Protein AF-A0A2D8MLE5-F1 (afdb_monomer_lite)

pLDDT: mean 84.77, std 13.74, range [52.28, 98.31]

Secondary structure (DSSP, 8-state):
-PPPTTHHHHHHHHHHHHHHHHHT-THHHHHHHHHTT-HHHHHHHHHHHHH--HHHHHHHHHHHHHHHHHHHHHHHSTTTGGGHHHHHHHHHHHHTHHHHHHHHT-

Sequence (106 aa):
MQIPDGLIFGFVDNFILLIGAYTGINIEYRLHKFSNQSKSFRNFQSFLKRRSKGTFGGLIGAGISHAFSNGLGAFLDPSMTHMVFGIVIGTLIPILFIPLVEIIKK

Foldseek 3Di:
DDQQAQQQVLQVVLLVVVCCLVVPDCVVVVCVVVLVVDPVSVVVVVVVVVVDPDSLVVSLVVLQVVLVVQLVVLCPDPVRNSRSVSNSNNSVVSNVCSVVVVVVVD

Structure (mmCIF, N/CA/C/O backbone):
data_AF-A0A2D8MLE5-F1
#
_entry.id   AF-A0A2D8MLE5-F1
#
loop_
_atom_site.group_PDB
_atom_site.id
_atom_site.type_symbol
_atom_site.label_atom_id
_atom_site.label_alt_id
_atom_site.label_comp_id
_atom_site.label_asym_id
_atom_site.label_entity_id
_atom_site.label_seq_id
_atom_site.pdbx_PDB_ins_code
_atom_site.Cartn_x
_atom_site.Cartn_y
_atom_site.Cartn_z
_atom_site.occupancy
_atom_site.B_iso_or_equiv
_atom_site.auth_seq_id
_atom_site.auth_co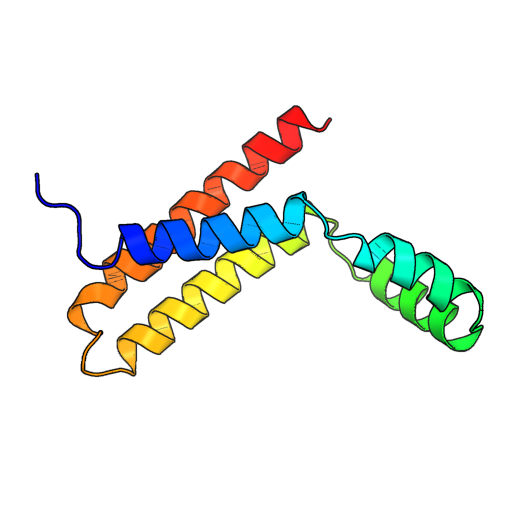mp_id
_atom_site.auth_asym_id
_atom_site.auth_atom_id
_atom_site.pdbx_PDB_model_num
ATOM 1 N N . MET A 1 1 ? -1.973 -2.093 -27.203 1.00 57.25 1 MET A N 1
ATOM 2 C CA . MET A 1 1 ? -1.374 -1.250 -26.148 1.00 57.25 1 MET A CA 1
ATOM 3 C C . MET A 1 1 ? -0.737 -2.202 -25.147 1.00 57.25 1 MET A C 1
ATOM 5 O O . MET A 1 1 ? -1.458 -3.038 -24.619 1.00 57.25 1 MET A O 1
ATOM 9 N N . GLN A 1 2 ? 0.590 -2.201 -25.004 1.00 82.19 2 GLN A N 1
ATOM 10 C CA . GLN A 1 2 ? 1.272 -3.052 -24.019 1.00 82.19 2 GLN A CA 1
ATOM 11 C C . GLN A 1 2 ? 1.073 -2.463 -22.619 1.00 82.19 2 GLN A C 1
ATOM 13 O O . GLN A 1 2 ? 1.128 -1.247 -22.444 1.00 82.19 2 GLN A O 1
ATOM 18 N N . ILE A 1 3 ? 0.787 -3.325 -21.646 1.00 88.31 3 ILE A N 1
ATOM 19 C CA . ILE A 1 3 ? 0.677 -2.952 -20.234 1.00 88.31 3 ILE A CA 1
ATOM 20 C C . ILE A 1 3 ? 2.108 -2.801 -19.688 1.00 88.31 3 ILE A C 1
ATOM 22 O O . ILE A 1 3 ? 2.921 -3.673 -19.987 1.00 88.31 3 ILE A O 1
ATOM 26 N N . PRO A 1 4 ? 2.437 -1.746 -18.916 1.00 93.19 4 PRO A N 1
ATOM 27 C CA . PRO A 1 4 ? 3.763 -1.597 -18.318 1.00 93.19 4 PRO A CA 1
ATOM 28 C C . PRO A 1 4 ? 4.154 -2.800 -17.452 1.00 93.19 4 PRO A C 1
ATOM 30 O O . PRO A 1 4 ? 3.342 -3.284 -16.653 1.00 93.19 4 PRO A O 1
ATOM 33 N N . ASP A 1 5 ? 5.405 -3.240 -17.565 1.00 95.69 5 ASP A N 1
ATOM 34 C CA . ASP A 1 5 ? 5.924 -4.357 -16.777 1.00 95.69 5 ASP A CA 1
ATOM 35 C C . ASP A 1 5 ? 5.838 -4.053 -15.278 1.00 95.69 5 ASP A C 1
ATOM 37 O O . ASP A 1 5 ? 6.141 -2.951 -14.824 1.00 95.69 5 ASP A O 1
ATOM 41 N N . GLY A 1 6 ? 5.374 -5.031 -14.499 1.00 96.00 6 GLY A N 1
ATOM 42 C CA . GLY A 1 6 ? 5.155 -4.876 -13.061 1.00 96.00 6 GLY A CA 1
ATOM 43 C C . GLY A 1 6 ? 3.836 -4.207 -12.659 1.00 96.00 6 GLY A C 1
ATOM 44 O O . GLY A 1 6 ? 3.507 -4.230 -11.473 1.00 96.00 6 GLY A O 1
ATOM 45 N N . LEU A 1 7 ? 3.033 -3.680 -13.598 1.00 97.69 7 LEU A N 1
ATOM 46 C CA . LEU A 1 7 ? 1.737 -3.060 -13.272 1.00 97.69 7 LEU A CA 1
ATOM 47 C C . LEU A 1 7 ? 0.775 -4.042 -12.600 1.00 97.69 7 LEU A C 1
ATOM 49 O O . LEU A 1 7 ? 0.209 -3.743 -11.550 1.00 97.69 7 LEU A O 1
ATOM 53 N N . ILE A 1 8 ? 0.603 -5.222 -13.199 1.00 97.31 8 ILE A N 1
ATOM 54 C CA . ILE A 1 8 ? -0.298 -6.257 -12.675 1.00 97.31 8 ILE A CA 1
ATOM 55 C C . ILE A 1 8 ? 0.196 -6.742 -11.311 1.00 97.31 8 ILE A C 1
ATOM 57 O O . ILE A 1 8 ? -0.607 -6.895 -10.397 1.00 97.31 8 ILE A O 1
ATOM 61 N N . PHE A 1 9 ? 1.511 -6.922 -11.159 1.00 96.69 9 PHE A N 1
ATOM 62 C CA . PHE A 1 9 ? 2.118 -7.300 -9.886 1.00 96.69 9 PHE A CA 1
ATOM 63 C C . PHE A 1 9 ? 1.796 -6.271 -8.798 1.00 96.69 9 PHE A C 1
ATOM 65 O O . PHE A 1 9 ? 1.206 -6.626 -7.782 1.00 96.69 9 PHE A O 1
ATOM 72 N N . GLY A 1 10 ? 2.102 -4.991 -9.040 1.00 97.25 10 GLY A N 1
ATOM 73 C CA . GLY A 1 10 ? 1.844 -3.932 -8.068 1.00 97.25 10 GLY A CA 1
ATOM 74 C C . GLY A 1 10 ? 0.360 -3.790 -7.724 1.00 97.25 10 GLY A C 1
ATOM 75 O O . GLY A 1 10 ? 0.012 -3.614 -6.557 1.00 97.25 10 GLY A O 1
ATOM 76 N N . PHE A 1 11 ? -0.518 -3.911 -8.726 1.00 97.81 11 PHE A N 1
ATOM 77 C CA . PHE A 1 11 ? -1.965 -3.881 -8.518 1.00 97.81 11 PHE A CA 1
ATOM 78 C C . PHE A 1 11 ? -2.423 -5.022 -7.615 1.00 97.81 11 PHE A C 1
ATOM 80 O O . PHE A 1 11 ? -3.063 -4.770 -6.599 1.00 97.81 11 PHE A O 1
ATOM 87 N N . VAL A 1 12 ? -2.089 -6.267 -7.961 1.00 97.44 12 VAL A N 1
ATOM 88 C CA . VAL A 1 12 ? -2.528 -7.444 -7.201 1.00 97.44 12 VAL A CA 1
ATOM 89 C C . VAL A 1 12 ? -1.987 -7.402 -5.776 1.00 97.44 12 VAL A C 1
ATOM 91 O O . VAL A 1 12 ? -2.735 -7.671 -4.839 1.00 97.44 12 VAL A O 1
ATOM 94 N N . ASP A 1 13 ? -0.729 -7.006 -5.603 1.00 95.56 13 ASP A N 1
ATOM 95 C CA . ASP A 1 13 ? -0.072 -6.966 -4.301 1.00 95.56 13 ASP A CA 1
ATOM 96 C C . ASP A 1 13 ? -0.773 -6.002 -3.324 1.00 95.56 13 ASP A C 1
ATOM 98 O O . ASP A 1 13 ? -1.235 -6.411 -2.253 1.00 95.56 13 ASP A O 1
ATOM 102 N N . ASN A 1 14 ? -0.994 -4.743 -3.728 1.00 95.38 14 ASN A N 1
ATOM 103 C CA . ASN A 1 14 ? -1.697 -3.785 -2.867 1.00 95.38 14 ASN A CA 1
ATOM 104 C C . ASN A 1 14 ? -3.212 -4.064 -2.789 1.00 95.38 14 ASN A C 1
ATOM 106 O O . ASN A 1 14 ? -3.859 -3.712 -1.803 1.00 95.38 14 ASN A O 1
ATOM 110 N N . PHE A 1 15 ? -3.802 -4.726 -3.788 1.00 95.25 15 PHE A N 1
ATOM 111 C CA . PHE A 1 15 ? -5.206 -5.139 -3.745 1.00 95.25 15 PHE A CA 1
ATOM 112 C C . PHE A 1 15 ? -5.447 -6.246 -2.712 1.00 95.25 15 PHE A C 1
ATOM 114 O O . PHE A 1 15 ? -6.394 -6.153 -1.929 1.00 95.25 15 PHE A O 1
ATOM 121 N N . ILE A 1 16 ? -4.567 -7.251 -2.642 1.00 94.25 16 ILE A N 1
ATOM 122 C CA . ILE A 1 16 ? -4.612 -8.293 -1.604 1.00 94.25 16 ILE A CA 1
ATOM 123 C C . ILE A 1 16 ? -4.427 -7.672 -0.218 1.00 94.25 16 ILE A C 1
ATOM 125 O O . ILE A 1 16 ? -5.159 -8.033 0.706 1.00 94.25 16 ILE A O 1
ATOM 129 N N . LEU A 1 17 ? -3.514 -6.704 -0.075 1.00 92.50 17 LEU A N 1
ATOM 130 C CA . LEU A 1 17 ? -3.338 -5.953 1.170 1.00 92.50 17 LEU A CA 1
ATOM 131 C C . LEU A 1 17 ? -4.649 -5.292 1.617 1.00 92.50 17 LEU A C 1
ATOM 133 O O . LEU A 1 17 ? -5.048 -5.438 2.774 1.00 92.50 17 LEU A O 1
ATOM 137 N N . LEU A 1 18 ? -5.355 -4.612 0.708 1.00 91.44 18 LEU A N 1
ATOM 138 C CA . LEU A 1 18 ? -6.637 -3.982 1.032 1.00 91.44 18 LEU A CA 1
ATOM 139 C C . LEU A 1 18 ? -7.730 -5.001 1.341 1.00 91.44 18 LEU A C 1
ATOM 141 O O . LEU A 1 18 ? -8.478 -4.793 2.295 1.00 91.44 18 LEU A O 1
ATOM 145 N N . ILE A 1 19 ? -7.809 -6.113 0.605 1.00 90.56 19 ILE A N 1
ATOM 146 C CA . ILE A 1 19 ? -8.730 -7.208 0.940 1.00 90.56 19 ILE A CA 1
ATOM 147 C C . ILE A 1 19 ? -8.438 -7.712 2.351 1.00 90.56 19 ILE A C 1
ATOM 149 O O . ILE A 1 19 ? -9.361 -7.810 3.152 1.00 90.56 19 ILE A O 1
ATOM 153 N N . GLY A 1 20 ? -7.182 -7.991 2.698 1.00 88.50 20 GLY A N 1
ATOM 154 C CA . GLY A 1 20 ? -6.805 -8.435 4.041 1.00 88.50 20 GLY A CA 1
ATOM 155 C C . GLY A 1 20 ? -7.200 -7.425 5.120 1.00 88.50 20 GLY A C 1
ATOM 156 O O . GLY A 1 20 ? -7.771 -7.793 6.149 1.00 88.50 20 GLY A O 1
ATOM 157 N N . ALA A 1 21 ? -6.972 -6.139 4.856 1.00 86.88 21 ALA A N 1
ATOM 158 C CA . ALA A 1 21 ? -7.302 -5.073 5.788 1.00 86.88 21 ALA A CA 1
ATOM 159 C C . ALA A 1 21 ? -8.821 -4.874 5.966 1.00 86.88 21 ALA A C 1
ATOM 161 O O . ALA A 1 21 ? -9.278 -4.631 7.081 1.00 86.88 21 ALA A O 1
ATOM 162 N N . TYR A 1 22 ? -9.616 -5.019 4.900 1.00 84.75 22 TYR A N 1
ATOM 163 C CA . TYR A 1 22 ? -11.076 -4.873 4.957 1.00 84.75 22 TYR A CA 1
ATOM 164 C C . TYR A 1 22 ? -11.813 -6.128 5.410 1.00 84.75 22 TYR A C 1
ATOM 166 O O . TYR A 1 22 ? -12.844 -6.017 6.074 1.00 84.75 22 TYR A O 1
ATOM 174 N N . THR A 1 23 ? -11.313 -7.309 5.051 1.00 83.06 23 THR A N 1
ATOM 175 C CA . THR A 1 23 ? -11.867 -8.584 5.524 1.00 83.06 23 THR A CA 1
ATOM 176 C C . THR A 1 23 ? -11.618 -8.768 7.007 1.00 83.06 23 THR A C 1
ATOM 178 O O . THR A 1 23 ? -12.399 -9.471 7.643 1.00 83.06 23 THR A O 1
ATOM 181 N N . GLY A 1 24 ? -10.579 -8.118 7.553 1.00 67.56 24 GLY A N 1
ATOM 182 C CA . GLY A 1 24 ? -10.327 -8.065 8.983 1.00 67.56 24 GLY A CA 1
ATOM 183 C C . GLY A 1 24 ? -10.368 -9.467 9.565 1.00 67.56 24 GLY A C 1
ATOM 184 O O . GLY A 1 24 ? -11.275 -9.786 10.336 1.00 67.56 24 GLY A O 1
ATOM 185 N N . ILE A 1 25 ? -9.422 -10.328 9.156 1.00 57.16 25 ILE A N 1
ATOM 186 C CA . ILE A 1 25 ? -9.263 -11.660 9.757 1.00 57.16 25 ILE A CA 1
ATOM 187 C C . ILE A 1 25 ? -9.384 -11.463 11.272 1.00 57.16 25 ILE A C 1
ATOM 189 O O . ILE A 1 25 ? -8.696 -10.597 11.805 1.00 57.16 25 ILE A O 1
ATOM 193 N N . ASN A 1 26 ? -10.282 -12.224 11.916 1.00 52.28 26 ASN A N 1
ATOM 194 C CA . ASN A 1 26 ? -10.784 -12.186 13.310 1.00 52.28 26 ASN A CA 1
ATOM 195 C C . ASN A 1 26 ? -9.794 -11.851 14.459 1.00 52.28 26 ASN A C 1
ATOM 197 O O . ASN A 1 26 ? -10.176 -11.847 15.632 1.00 52.28 26 ASN A O 1
ATOM 201 N N . ILE A 1 27 ? -8.524 -11.600 14.160 1.00 60.31 27 ILE A N 1
ATOM 202 C CA . ILE A 1 27 ? -7.474 -11.083 15.022 1.00 60.31 27 ILE A CA 1
ATOM 203 C C . ILE A 1 27 ? -7.934 -9.876 15.822 1.00 60.31 27 ILE A C 1
ATOM 205 O O . ILE A 1 27 ? -7.708 -9.875 17.019 1.00 60.31 27 ILE A O 1
ATOM 209 N N . GLU A 1 28 ? -8.621 -8.897 15.233 1.00 62.75 28 GLU A N 1
ATOM 210 C CA . GLU A 1 28 ? -8.984 -7.677 15.959 1.00 62.75 28 GLU A CA 1
ATOM 211 C C . GLU A 1 28 ? -10.014 -7.983 17.054 1.00 62.75 28 GLU A C 1
ATOM 213 O O . GLU A 1 28 ? -9.857 -7.565 18.200 1.00 62.75 28 GLU A O 1
ATOM 218 N N . TYR A 1 29 ? -10.985 -8.853 16.754 1.00 63.00 29 TYR A N 1
ATOM 219 C CA . TYR A 1 29 ? -11.922 -9.403 17.734 1.00 63.00 29 TYR A CA 1
ATOM 220 C C . TYR A 1 29 ? -11.214 -10.237 18.820 1.00 63.00 29 TYR A C 1
ATOM 222 O O . TYR A 1 29 ? -11.488 -10.080 20.015 1.00 63.00 29 TYR A O 1
ATOM 230 N N . ARG A 1 30 ? -10.261 -11.102 18.442 1.00 64.12 30 ARG A N 1
ATOM 231 C CA . ARG A 1 30 ? -9.491 -11.925 19.395 1.00 64.12 30 ARG A CA 1
ATOM 232 C C . ARG A 1 30 ? -8.561 -11.082 20.274 1.00 64.12 30 ARG A C 1
ATOM 234 O O . ARG A 1 30 ? -8.484 -11.335 21.475 1.00 64.12 30 ARG A O 1
ATOM 241 N N . LEU A 1 31 ? -7.911 -10.065 19.712 1.00 66.19 31 LEU A N 1
ATOM 242 C CA . LEU A 1 31 ? -7.076 -9.084 20.408 1.00 66.19 31 LEU A CA 1
ATOM 243 C C . LEU A 1 31 ? -7.913 -8.235 21.350 1.00 66.19 31 LEU A C 1
ATOM 245 O O . LEU A 1 31 ? -7.491 -8.005 22.476 1.00 66.19 31 LEU A O 1
ATOM 249 N N . HIS A 1 32 ? -9.112 -7.817 20.946 1.00 64.19 32 HIS A N 1
ATOM 250 C CA . HIS A 1 32 ? -10.011 -7.081 21.829 1.00 64.19 32 HIS A CA 1
ATOM 251 C C . HIS A 1 32 ? -10.465 -7.946 23.018 1.00 64.19 32 HIS A C 1
ATOM 253 O O . HIS A 1 32 ? -10.523 -7.467 24.152 1.00 64.19 32 HIS A O 1
ATOM 259 N N . LYS A 1 33 ? -10.716 -9.244 22.790 1.00 64.69 33 LYS A N 1
ATOM 260 C CA . LYS A 1 33 ? -11.042 -10.212 23.850 1.00 64.69 33 LYS A CA 1
ATOM 261 C C . LYS A 1 33 ? -9.857 -10.482 24.790 1.00 64.69 33 LYS A C 1
ATOM 263 O O . LYS A 1 33 ? -10.063 -10.588 25.996 1.00 64.69 33 LYS A O 1
ATOM 268 N N . PHE A 1 34 ? -8.636 -10.558 24.260 1.00 68.31 34 PHE A N 1
ATOM 269 C CA . PHE A 1 34 ? -7.405 -10.770 25.032 1.00 68.31 34 PHE A CA 1
ATOM 270 C C . PHE A 1 34 ? -6.971 -9.516 25.813 1.00 68.31 34 PHE A C 1
ATOM 272 O O . PHE A 1 34 ? -6.687 -9.590 27.007 1.00 68.31 34 PHE A O 1
ATOM 279 N N . SER A 1 35 ? -7.003 -8.346 25.165 1.00 64.12 35 SER A N 1
ATOM 280 C CA . SER A 1 35 ? -6.687 -7.025 25.736 1.00 64.12 35 SER A CA 1
ATOM 281 C C . SER A 1 35 ? -7.478 -6.750 27.017 1.00 64.12 35 SER A C 1
ATOM 283 O O . SER A 1 35 ? -6.933 -6.248 28.002 1.00 64.12 35 SER A O 1
ATOM 285 N N . ASN A 1 36 ? -8.753 -7.151 27.051 1.00 59.22 36 ASN A N 1
ATOM 286 C CA . ASN A 1 36 ? -9.638 -6.873 28.180 1.00 59.22 36 ASN A CA 1
ATOM 287 C C . ASN A 1 36 ? -9.246 -7.582 29.493 1.00 59.22 36 ASN A C 1
ATOM 289 O O . ASN A 1 36 ? -9.711 -7.164 30.558 1.00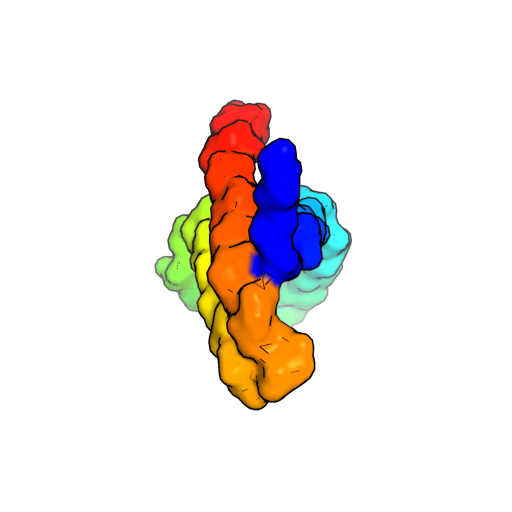 59.22 36 ASN A O 1
ATOM 293 N N . GLN A 1 37 ? -8.371 -8.597 29.453 1.00 64.62 37 GLN A N 1
ATOM 294 C CA . GLN A 1 37 ? -7.834 -9.226 30.666 1.00 64.62 37 GLN A CA 1
ATOM 295 C C . GLN A 1 37 ? -6.674 -8.448 31.310 1.00 64.62 37 GLN A C 1
ATOM 297 O O . GLN A 1 37 ? -6.444 -8.608 32.508 1.00 64.62 37 GLN A O 1
ATOM 302 N N . SER A 1 38 ? -5.967 -7.568 30.587 1.00 68.12 38 SER A N 1
ATOM 303 C CA . SER A 1 38 ? -4.769 -6.893 31.111 1.00 68.12 38 SER A CA 1
ATOM 304 C C . SER A 1 38 ? -4.969 -5.385 31.303 1.00 68.12 38 SER A C 1
ATOM 306 O O . SER A 1 38 ? -5.202 -4.623 30.365 1.00 68.12 38 SER A O 1
ATOM 308 N N . LYS A 1 39 ? -4.833 -4.915 32.553 1.00 67.00 39 LYS A N 1
ATOM 309 C CA . LYS A 1 39 ? -4.962 -3.490 32.927 1.00 67.00 39 LYS A CA 1
ATOM 310 C C . LYS A 1 39 ? -3.908 -2.602 32.237 1.00 67.00 39 LYS A C 1
ATOM 312 O O . LYS A 1 39 ? -4.219 -1.466 31.899 1.00 67.00 39 LYS A O 1
ATOM 317 N N . SER A 1 40 ? -2.711 -3.136 31.974 1.00 71.88 40 SER A N 1
ATOM 318 C CA . SER A 1 40 ? -1.634 -2.439 31.250 1.00 71.88 40 SER A CA 1
ATOM 319 C C . SER A 1 40 ? -1.967 -2.254 29.761 1.00 71.88 40 SER A C 1
ATOM 321 O O . SER A 1 40 ? -1.812 -1.165 29.205 1.00 71.88 40 SER A O 1
ATOM 323 N N . PHE A 1 41 ? -2.544 -3.285 29.135 1.00 72.19 41 PHE A N 1
ATOM 324 C CA . PHE A 1 41 ? -2.909 -3.260 27.716 1.00 72.19 41 PHE A CA 1
ATOM 325 C C . PHE A 1 41 ? -4.037 -2.259 27.425 1.00 72.19 41 PHE A C 1
ATOM 327 O O . PHE A 1 41 ? -4.005 -1.580 26.401 1.00 72.19 41 PHE A O 1
ATOM 334 N N . ARG A 1 42 ? -4.973 -2.067 28.367 1.00 70.75 42 ARG A N 1
ATOM 335 C CA . ARG A 1 42 ? -6.008 -1.018 28.278 1.00 70.75 42 ARG A CA 1
ATOM 336 C C . ARG A 1 42 ? -5.429 0.395 28.195 1.00 70.75 42 ARG A C 1
ATOM 338 O O . ARG A 1 42 ? -5.903 1.195 27.386 1.00 70.75 42 ARG A O 1
ATOM 345 N N . ASN A 1 43 ? -4.407 0.711 28.991 1.00 73.62 43 ASN A N 1
ATOM 346 C CA . ASN A 1 43 ? -3.776 2.035 28.965 1.00 73.62 43 ASN A CA 1
ATOM 347 C C . ASN A 1 43 ? -3.046 2.275 27.636 1.00 73.62 43 ASN A C 1
ATOM 349 O O . ASN A 1 43 ? -3.191 3.341 27.036 1.00 73.62 43 ASN A O 1
ATOM 353 N N . PHE A 1 44 ? -2.340 1.259 27.133 1.00 76.69 44 PHE A N 1
ATOM 354 C CA . PHE A 1 44 ? -1.664 1.314 25.838 1.00 76.69 44 PHE A CA 1
ATOM 355 C C . PHE A 1 44 ? -2.647 1.426 24.663 1.00 76.69 44 PHE A C 1
ATOM 357 O O . PHE A 1 44 ? -2.494 2.290 23.802 1.00 76.69 44 PHE A O 1
ATOM 364 N N . GLN A 1 45 ? -3.719 0.630 24.661 1.00 73.44 45 GLN A N 1
ATOM 365 C CA . GLN A 1 45 ? -4.761 0.694 23.637 1.00 73.44 45 GLN A CA 1
ATOM 366 C C . GLN A 1 45 ? -5.445 2.067 23.619 1.00 73.44 45 GLN A C 1
ATOM 368 O O . GLN A 1 45 ? -5.704 2.607 22.548 1.00 73.44 45 GLN A O 1
ATOM 373 N N . SER A 1 46 ? -5.683 2.666 24.789 1.00 70.00 46 SER A N 1
ATOM 374 C CA . SER A 1 46 ? -6.251 4.016 24.915 1.00 70.00 46 SER A CA 1
ATOM 375 C C . SER A 1 46 ? -5.308 5.098 24.378 1.00 70.00 46 SER A C 1
ATOM 377 O O . SER A 1 46 ? -5.756 6.040 23.724 1.00 70.00 46 SER A O 1
ATOM 379 N N . PHE A 1 47 ? -4.000 4.954 24.612 1.00 78.50 47 PHE A N 1
ATOM 380 C CA . PHE A 1 47 ? -2.973 5.822 24.034 1.00 78.50 47 PHE A CA 1
ATOM 381 C C . PHE A 1 47 ? -2.921 5.711 22.501 1.00 78.50 47 PHE A C 1
ATOM 383 O O . PHE A 1 47 ? -2.947 6.735 21.815 1.00 78.50 47 PHE A O 1
ATOM 390 N N . LEU A 1 48 ? -2.943 4.488 21.956 1.00 69.94 48 LEU A N 1
ATOM 391 C CA . LEU A 1 48 ? -2.995 4.247 20.510 1.00 69.94 48 LEU A CA 1
ATOM 392 C C . LEU A 1 48 ? -4.282 4.792 19.882 1.00 69.94 48 LEU A C 1
ATOM 394 O O . LEU A 1 48 ? -4.225 5.464 18.853 1.00 69.94 48 LEU A O 1
ATOM 398 N N . LYS A 1 49 ? -5.439 4.586 20.525 1.00 67.81 49 LYS A N 1
ATOM 399 C CA . LYS A 1 49 ? -6.730 5.114 20.053 1.00 67.81 49 LYS A CA 1
ATOM 400 C C . LYS A 1 49 ? -6.721 6.638 19.944 1.00 67.81 49 LYS A C 1
ATOM 402 O O . LYS A 1 49 ? -7.257 7.167 18.979 1.00 67.81 49 LYS A O 1
ATOM 407 N N . ARG A 1 50 ? -6.080 7.339 20.889 1.00 69.44 50 ARG A N 1
ATOM 408 C CA . ARG A 1 50 ? -5.938 8.809 20.863 1.00 69.44 50 ARG A CA 1
ATOM 409 C C . ARG A 1 50 ? -5.046 9.320 19.726 1.00 69.44 50 ARG A C 1
ATOM 411 O O . ARG A 1 50 ? -5.172 10.478 19.346 1.00 69.44 50 ARG A O 1
ATOM 418 N N . ARG A 1 51 ? -4.137 8.491 19.203 1.00 64.69 51 ARG A N 1
ATOM 419 C CA . ARG A 1 51 ? -3.212 8.838 18.106 1.00 64.69 51 ARG A CA 1
ATOM 420 C C . ARG A 1 51 ? -3.636 8.286 16.738 1.00 64.69 51 ARG A C 1
ATOM 422 O O . ARG A 1 51 ? -3.099 8.725 15.725 1.00 64.69 51 ARG A O 1
ATOM 429 N N . SER A 1 52 ? -4.580 7.348 16.699 1.00 59.34 52 SER A N 1
ATOM 430 C CA . SER A 1 52 ? -5.087 6.719 15.476 1.00 59.34 52 SER A CA 1
ATOM 431 C C . SER A 1 52 ? -5.937 7.701 14.658 1.00 59.34 52 SER A C 1
ATOM 433 O O . SER A 1 52 ? -6.948 8.203 15.144 1.00 59.34 52 SER A O 1
ATOM 435 N N . LYS A 1 53 ? -5.572 7.927 13.388 1.00 61.34 53 LYS A N 1
ATOM 436 C CA . LYS A 1 53 ? -6.310 8.786 12.437 1.00 61.34 53 LYS A CA 1
ATOM 437 C C . LYS A 1 53 ? -7.556 8.117 11.810 1.00 61.34 53 LYS A C 1
ATOM 439 O O . LYS A 1 53 ? -8.044 8.573 10.781 1.00 61.34 53 LYS A O 1
ATOM 444 N N . GLY A 1 54 ? -8.096 7.065 12.429 1.00 73.62 54 GLY A N 1
ATOM 445 C CA . GLY A 1 54 ? -9.243 6.302 11.919 1.00 73.62 54 GLY A CA 1
ATOM 446 C C . GLY A 1 54 ? -8.866 5.317 10.806 1.00 73.62 54 GLY A C 1
ATOM 447 O O . GLY A 1 54 ? -7.792 5.419 10.212 1.00 73.62 54 GLY A O 1
ATOM 448 N N . THR A 1 55 ? -9.751 4.352 10.534 1.00 79.44 55 THR A N 1
ATOM 449 C CA . THR A 1 55 ? -9.526 3.246 9.583 1.00 79.44 55 THR A CA 1
ATOM 450 C C . THR A 1 55 ? -9.105 3.747 8.203 1.00 79.44 55 THR A C 1
ATOM 452 O O . THR A 1 55 ? -8.112 3.274 7.662 1.00 79.44 55 THR A O 1
ATOM 455 N N . PHE A 1 56 ? -9.762 4.790 7.690 1.00 84.06 56 PHE A N 1
ATOM 456 C CA . PHE A 1 56 ? -9.417 5.409 6.410 1.00 84.06 56 PHE A CA 1
ATOM 457 C C . PHE A 1 56 ? -7.960 5.897 6.343 1.00 84.06 56 PHE A C 1
ATOM 459 O O . PHE A 1 56 ? -7.228 5.552 5.419 1.00 84.06 56 PHE A O 1
ATOM 466 N N . GLY A 1 57 ? -7.505 6.656 7.348 1.00 85.00 57 GLY A N 1
ATOM 467 C CA . GLY A 1 57 ? -6.128 7.155 7.396 1.00 85.00 57 GLY A CA 1
ATOM 468 C C . GLY A 1 57 ? -5.096 6.035 7.545 1.00 85.00 57 GLY A C 1
ATOM 469 O O . GLY A 1 57 ? -4.010 6.127 6.975 1.00 85.00 57 GLY A O 1
ATOM 470 N N . GLY A 1 58 ? -5.447 4.968 8.271 1.00 87.88 58 GLY A N 1
ATOM 471 C CA . GLY A 1 58 ? -4.621 3.767 8.401 1.00 87.88 58 GLY A CA 1
ATOM 472 C C . GLY A 1 58 ? -4.460 3.012 7.080 1.00 87.88 58 GLY A C 1
ATOM 473 O O . GLY A 1 58 ? -3.339 2.673 6.715 1.00 87.88 58 GLY A O 1
ATOM 474 N N . LEU A 1 59 ? -5.551 2.810 6.337 1.00 90.31 59 LEU A N 1
ATOM 475 C CA . LEU A 1 59 ? -5.541 2.115 5.046 1.00 90.31 59 LEU A CA 1
ATOM 476 C C . LEU A 1 59 ? -4.788 2.898 3.967 1.00 90.31 59 LEU A C 1
ATOM 478 O O . LEU A 1 59 ? -3.966 2.322 3.258 1.00 90.31 59 LEU A O 1
ATOM 482 N N . ILE A 1 60 ? -5.025 4.212 3.871 1.00 91.81 60 ILE A N 1
ATOM 483 C CA . ILE A 1 60 ? -4.294 5.084 2.940 1.00 91.81 60 ILE A CA 1
ATOM 484 C C . ILE A 1 60 ? -2.798 5.075 3.276 1.00 91.81 60 ILE A C 1
ATOM 486 O O . ILE A 1 60 ? -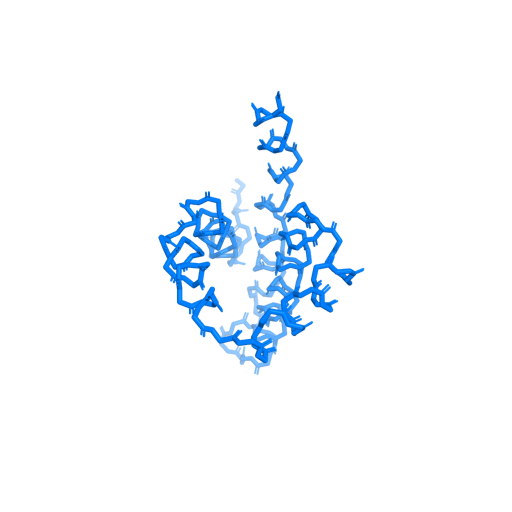1.969 4.903 2.385 1.00 91.81 60 ILE A O 1
ATOM 490 N N . GLY A 1 61 ? -2.449 5.214 4.560 1.00 92.06 61 GLY A N 1
ATOM 491 C CA . GLY A 1 61 ? -1.061 5.164 5.014 1.00 92.06 61 GLY A CA 1
ATOM 492 C C . GLY A 1 61 ? -0.387 3.833 4.680 1.00 92.06 61 GLY A C 1
ATOM 493 O O . GLY A 1 61 ? 0.686 3.836 4.084 1.00 92.06 61 GLY A O 1
ATOM 494 N N . ALA A 1 62 ? -1.039 2.709 4.992 1.00 92.50 62 ALA A N 1
ATOM 495 C CA . ALA A 1 62 ? -0.530 1.375 4.683 1.00 92.50 62 ALA A CA 1
ATOM 496 C C . ALA A 1 62 ? -0.315 1.186 3.175 1.00 92.50 62 ALA A C 1
ATOM 498 O O . ALA A 1 62 ? 0.775 0.795 2.766 1.00 92.50 62 ALA A O 1
ATOM 499 N N . GLY A 1 63 ? -1.304 1.540 2.350 1.00 94.88 63 GLY A N 1
ATOM 500 C CA . GLY A 1 63 ? -1.199 1.425 0.897 1.00 94.88 63 GLY A CA 1
ATOM 501 C C . GLY A 1 63 ? -0.056 2.258 0.307 1.00 94.88 63 GLY A C 1
ATOM 502 O O . GLY A 1 63 ? 0.676 1.757 -0.546 1.00 94.88 63 GLY A O 1
ATOM 503 N N . ILE A 1 64 ? 0.129 3.505 0.765 1.00 95.12 64 ILE A N 1
ATOM 504 C CA . ILE A 1 64 ? 1.197 4.397 0.272 1.00 95.12 64 ILE A CA 1
ATOM 505 C C . ILE A 1 64 ? 2.575 3.906 0.728 1.00 95.12 64 ILE A C 1
ATOM 507 O O . ILE A 1 64 ? 3.508 3.863 -0.075 1.00 95.12 64 ILE A O 1
ATOM 511 N N . SER A 1 65 ? 2.722 3.530 2.002 1.00 95.94 65 SER A N 1
ATOM 512 C CA . SER A 1 65 ? 3.985 2.991 2.517 1.00 95.94 65 SER A CA 1
ATOM 513 C C . SER A 1 65 ? 4.385 1.708 1.793 1.00 95.94 65 SER A C 1
ATOM 515 O O . SER A 1 65 ? 5.563 1.528 1.486 1.00 95.94 65 SER A O 1
ATOM 517 N N . HIS A 1 66 ? 3.413 0.857 1.463 1.00 96.19 66 HIS A N 1
ATOM 518 C CA . HIS A 1 66 ? 3.641 -0.365 0.696 1.00 96.19 66 HIS A CA 1
ATOM 519 C C . HIS A 1 66 ? 4.064 -0.070 -0.749 1.00 96.19 66 HIS A C 1
ATOM 521 O O . HIS A 1 66 ? 5.057 -0.617 -1.221 1.00 96.19 66 HIS A O 1
ATOM 527 N N . ALA A 1 67 ? 3.402 0.882 -1.418 1.00 97.00 67 ALA A N 1
ATOM 528 C CA . ALA A 1 67 ? 3.788 1.342 -2.754 1.00 97.00 67 ALA A CA 1
ATOM 529 C C . ALA A 1 67 ? 5.236 1.862 -2.802 1.00 97.00 67 ALA A C 1
ATOM 531 O O . ALA A 1 67 ? 6.002 1.514 -3.703 1.00 97.00 67 ALA A O 1
ATOM 532 N N . PHE A 1 68 ? 5.633 2.657 -1.803 1.00 97.69 68 PHE A N 1
ATOM 533 C CA . PHE A 1 68 ? 7.001 3.161 -1.684 1.00 97.69 68 PHE A CA 1
ATOM 534 C C . PHE A 1 68 ? 8.007 2.034 -1.413 1.00 97.69 68 PHE A C 1
ATOM 536 O O . PHE A 1 68 ? 9.046 1.973 -2.068 1.00 97.69 68 PHE A O 1
ATOM 543 N N . SER A 1 69 ? 7.682 1.119 -0.494 1.00 97.62 69 SER A N 1
ATOM 544 C CA . SER A 1 69 ? 8.512 -0.049 -0.174 1.00 97.62 69 SER A CA 1
ATOM 545 C C . SER A 1 69 ? 8.760 -0.922 -1.404 1.00 97.62 69 SER A C 1
ATOM 547 O O . SER A 1 69 ? 9.900 -1.289 -1.678 1.00 97.62 69 SER A O 1
ATOM 549 N N . ASN A 1 70 ? 7.718 -1.205 -2.186 1.00 97.25 70 ASN A N 1
ATOM 550 C CA . ASN A 1 70 ? 7.826 -2.016 -3.395 1.00 97.25 70 ASN A CA 1
ATOM 551 C C . ASN A 1 70 ? 8.605 -1.312 -4.506 1.00 97.25 70 ASN A C 1
ATOM 553 O O . ASN A 1 70 ? 9.421 -1.945 -5.174 1.00 97.25 70 ASN A O 1
ATOM 557 N N . GLY A 1 71 ? 8.391 -0.006 -4.688 1.00 97.69 71 GLY A N 1
ATOM 558 C CA . GLY A 1 71 ? 9.173 0.793 -5.630 1.00 97.69 71 GLY A CA 1
ATOM 559 C C . GLY A 1 71 ? 10.661 0.794 -5.287 1.00 97.69 71 GLY A C 1
ATOM 560 O O . GLY A 1 71 ? 11.488 0.553 -6.164 1.00 97.69 71 GLY A O 1
ATOM 561 N N . LEU A 1 72 ? 11.004 0.997 -4.011 1.00 98.19 72 LEU A N 1
ATOM 562 C CA . LEU A 1 72 ? 12.387 0.911 -3.540 1.00 98.19 72 LEU A CA 1
ATOM 563 C C . LEU A 1 72 ? 12.962 -0.500 -3.678 1.00 98.19 72 LEU A C 1
ATOM 565 O O . LEU A 1 72 ? 14.090 -0.641 -4.136 1.00 98.19 72 LEU A O 1
ATOM 569 N N . GLY A 1 73 ? 12.205 -1.538 -3.319 1.00 97.94 73 GLY A N 1
ATOM 570 C CA . GLY A 1 73 ? 12.644 -2.927 -3.460 1.00 97.94 73 GLY A CA 1
ATOM 571 C C . GLY A 1 73 ? 12.970 -3.276 -4.911 1.00 97.94 73 GLY A C 1
ATOM 572 O O . GLY A 1 73 ? 14.059 -3.765 -5.195 1.00 97.94 73 GLY A O 1
ATOM 573 N N . ALA A 1 74 ? 12.079 -2.928 -5.841 1.00 97.88 74 ALA A N 1
ATOM 574 C CA . ALA A 1 74 ? 12.299 -3.141 -7.268 1.00 97.88 74 ALA A CA 1
ATOM 575 C C . ALA A 1 74 ? 13.443 -2.284 -7.836 1.00 97.88 74 ALA A C 1
ATOM 577 O O . ALA A 1 74 ? 14.094 -2.687 -8.794 1.00 97.88 74 ALA A O 1
ATOM 578 N N . PHE A 1 75 ? 13.692 -1.104 -7.262 1.00 98.06 75 PHE A N 1
ATOM 579 C CA . PHE A 1 75 ? 14.808 -0.248 -7.661 1.00 98.06 75 PHE A CA 1
ATOM 580 C C . PHE A 1 75 ? 16.158 -0.800 -7.188 1.00 98.06 75 PHE A C 1
ATOM 582 O O . PHE A 1 75 ? 17.155 -0.673 -7.895 1.00 98.06 75 PHE A O 1
ATOM 589 N N . LEU A 1 76 ? 16.193 -1.409 -6.001 1.00 98.31 76 LEU A N 1
ATOM 590 C CA . LEU A 1 76 ? 17.402 -1.991 -5.422 1.00 98.31 76 LEU A CA 1
ATOM 591 C C . LEU A 1 76 ? 17.718 -3.390 -5.973 1.00 98.31 76 LEU A C 1
ATOM 593 O O . LEU A 1 76 ? 18.880 -3.789 -5.928 1.00 98.31 76 LEU A O 1
ATOM 597 N N . ASP A 1 77 ? 16.728 -4.122 -6.491 1.00 97.19 77 ASP A N 1
ATOM 598 C CA . ASP A 1 77 ? 16.925 -5.416 -7.151 1.00 97.19 77 ASP A CA 1
ATOM 599 C C . ASP A 1 77 ? 17.247 -5.230 -8.650 1.00 97.19 77 ASP A C 1
ATOM 601 O O . ASP A 1 77 ? 16.358 -4.860 -9.427 1.00 97.19 77 ASP A O 1
ATOM 605 N N . PRO A 1 78 ? 18.481 -5.541 -9.109 1.00 96.50 78 PRO A N 1
ATOM 606 C CA . PRO A 1 78 ? 18.885 -5.377 -10.507 1.00 96.50 78 PRO A CA 1
ATOM 607 C C . PRO A 1 78 ? 17.968 -6.089 -11.507 1.00 96.50 78 PRO A C 1
ATOM 609 O O . PRO A 1 78 ? 17.786 -5.600 -12.624 1.00 96.50 78 PRO A O 1
ATOM 612 N N . SER A 1 79 ? 17.368 -7.215 -11.108 1.00 97.12 79 SER A N 1
ATOM 613 C CA . SER A 1 79 ? 16.478 -8.006 -11.959 1.00 97.12 79 SER A CA 1
ATOM 614 C C . SER A 1 79 ? 15.097 -7.368 -12.151 1.00 97.12 79 SER A C 1
ATOM 616 O O . SER A 1 79 ? 14.418 -7.680 -13.127 1.00 97.12 79 SER A O 1
ATOM 618 N N . MET A 1 80 ? 14.697 -6.437 -11.276 1.00 96.81 80 MET A N 1
ATOM 619 C CA . MET A 1 80 ? 13.361 -5.828 -11.264 1.00 96.81 80 MET A CA 1
ATOM 620 C C . MET A 1 80 ? 13.347 -4.335 -11.621 1.00 96.81 80 MET A C 1
ATOM 622 O O . MET A 1 80 ? 12.269 -3.754 -11.755 1.00 96.81 80 MET A O 1
ATOM 626 N N . THR A 1 81 ? 14.510 -3.714 -11.829 1.00 96.69 81 THR A N 1
ATOM 627 C CA . THR A 1 81 ? 14.645 -2.266 -12.103 1.00 96.69 81 THR A CA 1
ATOM 628 C C . THR A 1 81 ? 13.759 -1.753 -13.244 1.00 96.69 81 THR A C 1
ATOM 630 O O . THR A 1 81 ? 13.185 -0.669 -13.151 1.00 96.69 81 THR A O 1
ATOM 633 N N . HIS A 1 82 ? 13.584 -2.543 -14.305 1.00 96.44 82 HIS A N 1
ATOM 634 C CA . HIS A 1 82 ? 12.735 -2.200 -15.451 1.00 96.44 82 HIS A CA 1
ATOM 635 C C . HIS A 1 82 ? 11.231 -2.162 -15.115 1.00 96.44 82 HIS A C 1
ATOM 637 O O . HIS A 1 82 ? 10.459 -1.529 -15.832 1.00 96.44 82 HIS A O 1
ATOM 643 N N . MET A 1 83 ? 10.814 -2.786 -14.009 1.00 97.31 83 MET A N 1
ATOM 644 C CA . MET A 1 83 ? 9.419 -2.872 -13.566 1.00 97.31 83 MET A CA 1
ATOM 645 C C . MET A 1 83 ? 9.033 -1.811 -12.528 1.00 97.31 83 MET A C 1
ATOM 647 O O . MET A 1 83 ? 7.859 -1.712 -12.173 1.00 97.31 83 MET A O 1
ATOM 651 N N . VAL A 1 84 ? 9.983 -1.013 -12.019 1.00 97.62 84 VAL A N 1
ATOM 652 C CA . VAL A 1 84 ? 9.771 -0.074 -10.895 1.00 97.62 84 VAL A CA 1
ATOM 653 C C . VAL A 1 84 ? 8.548 0.815 -11.111 1.00 97.62 84 VAL A C 1
ATOM 655 O O . VAL A 1 84 ? 7.682 0.908 -10.241 1.00 97.62 84 VAL A O 1
ATOM 658 N N . PHE A 1 85 ? 8.441 1.437 -12.287 1.00 96.75 85 PHE A N 1
ATOM 659 C CA . PHE A 1 85 ? 7.320 2.322 -12.598 1.00 96.75 85 PHE A CA 1
ATOM 660 C C . PHE A 1 85 ? 5.986 1.580 -12.635 1.00 96.75 85 PHE A C 1
ATOM 662 O O . PHE A 1 85 ? 5.005 2.076 -12.081 1.00 96.75 85 PHE A O 1
ATOM 669 N N . GLY A 1 86 ? 5.941 0.391 -13.240 1.00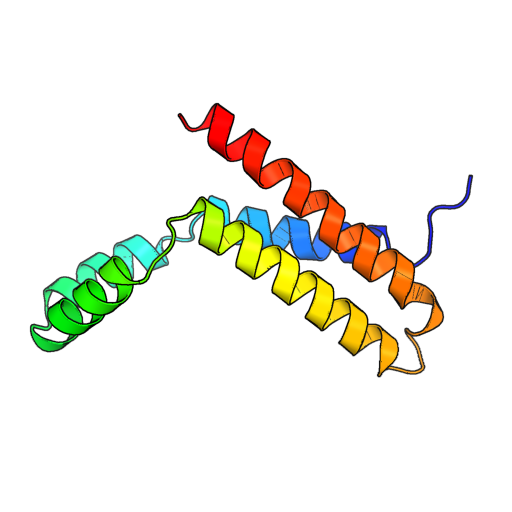 97.44 86 GLY A N 1
ATOM 670 C CA . GLY A 1 86 ? 4.724 -0.411 -13.254 1.00 97.44 86 GLY A CA 1
ATOM 671 C C . GLY A 1 86 ? 4.328 -0.846 -11.849 1.00 97.44 86 GLY A C 1
ATOM 672 O O . GLY A 1 86 ? 3.169 -0.696 -11.489 1.00 97.44 86 GLY A O 1
ATOM 673 N N . ILE A 1 87 ? 5.273 -1.275 -11.013 1.00 98.12 87 ILE A N 1
ATOM 674 C CA . ILE A 1 87 ? 4.996 -1.680 -9.627 1.00 98.12 87 ILE A CA 1
ATOM 675 C C . ILE A 1 87 ? 4.459 -0.504 -8.801 1.00 98.12 87 ILE A C 1
ATOM 677 O O . ILE A 1 87 ? 3.439 -0.644 -8.124 1.00 98.12 87 ILE A O 1
ATOM 681 N N . VAL A 1 88 ? 5.088 0.673 -8.874 1.00 97.75 88 VAL A N 1
ATOM 682 C CA . VAL A 1 88 ? 4.628 1.862 -8.135 1.00 97.75 88 VAL A CA 1
ATOM 683 C C . VAL A 1 88 ? 3.246 2.307 -8.616 1.00 97.75 88 VAL A C 1
ATOM 685 O O . VAL A 1 88 ? 2.348 2.500 -7.805 1.00 97.75 88 VAL A O 1
ATOM 688 N N . ILE A 1 89 ? 3.020 2.421 -9.925 1.00 97.25 89 ILE A N 1
ATOM 689 C CA . ILE A 1 89 ? 1.700 2.816 -10.445 1.00 97.25 89 ILE A CA 1
ATOM 690 C C . ILE A 1 89 ? 0.654 1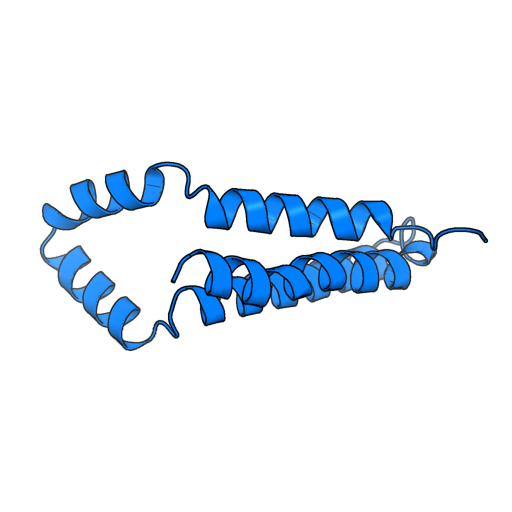.750 -10.105 1.00 97.25 89 ILE A C 1
ATOM 692 O O . ILE A 1 89 ? -0.437 2.074 -9.639 1.00 97.25 89 ILE A O 1
ATOM 696 N N . GLY A 1 90 ? 1.008 0.479 -10.285 1.00 97.56 90 GLY A N 1
ATOM 697 C CA . GLY A 1 90 ? 0.168 -0.671 -9.986 1.00 97.56 90 GLY A CA 1
ATOM 698 C C . GLY A 1 90 ? -0.289 -0.654 -8.536 1.00 97.56 90 GLY A C 1
ATOM 699 O O . GLY A 1 90 ? -1.481 -0.758 -8.285 1.00 97.56 90 GLY A O 1
ATOM 700 N N . THR A 1 91 ? 0.626 -0.435 -7.591 1.00 97.38 91 THR A N 1
ATOM 701 C CA . THR A 1 91 ? 0.302 -0.360 -6.158 1.00 97.38 91 THR A CA 1
ATOM 702 C C . THR A 1 91 ? -0.547 0.859 -5.793 1.00 97.38 91 THR A C 1
ATOM 704 O O . THR A 1 91 ? -1.361 0.770 -4.875 1.00 97.38 91 THR A O 1
ATOM 707 N N . LEU A 1 92 ? -0.435 1.983 -6.505 1.00 96.81 92 LEU A N 1
ATOM 708 C CA . LEU A 1 92 ? -1.266 3.164 -6.245 1.00 96.81 92 LEU A CA 1
ATOM 709 C C . LEU A 1 92 ? -2.725 2.991 -6.696 1.00 96.81 92 LEU A C 1
ATOM 711 O O . LEU A 1 92 ? -3.619 3.555 -6.067 1.00 96.81 92 LEU A O 1
ATOM 715 N N . ILE A 1 93 ? -2.991 2.200 -7.741 1.00 96.56 93 ILE A N 1
ATOM 716 C CA . ILE A 1 93 ? -4.352 2.014 -8.275 1.00 96.56 93 ILE A CA 1
ATOM 717 C C . ILE A 1 93 ? -5.323 1.440 -7.216 1.00 96.56 93 ILE A C 1
ATOM 719 O O . ILE A 1 93 ? -6.379 2.044 -7.017 1.00 96.56 93 ILE A O 1
ATOM 723 N N . PRO A 1 94 ? -5.010 0.350 -6.480 1.00 95.31 94 PRO A N 1
ATOM 724 C CA . PRO A 1 94 ? -5.861 -0.180 -5.415 1.00 95.31 94 PRO A CA 1
ATOM 725 C C . PRO A 1 94 ? -6.254 0.851 -4.349 1.00 95.31 94 PRO A C 1
ATOM 727 O O . PRO A 1 94 ? -7.385 0.851 -3.865 1.00 95.31 94 PRO A O 1
ATOM 730 N N . ILE A 1 95 ? -5.342 1.765 -4.008 1.00 94.25 95 ILE A N 1
ATOM 731 C CA . ILE A 1 95 ? -5.550 2.795 -2.977 1.00 94.25 95 ILE A CA 1
ATOM 732 C C . ILE A 1 95 ? -6.712 3.722 -3.361 1.00 94.25 95 ILE A C 1
ATOM 734 O O . ILE A 1 95 ? -7.466 4.161 -2.490 1.00 94.25 95 ILE A O 1
ATOM 738 N N . LEU A 1 96 ? -6.924 3.963 -4.660 1.00 92.62 96 LEU A N 1
ATOM 739 C CA . LEU A 1 96 ? -8.033 4.779 -5.169 1.00 92.62 96 LEU A CA 1
ATOM 740 C C . LEU A 1 96 ? -9.413 4.162 -4.888 1.00 92.62 96 LEU A C 1
ATOM 742 O O . LEU A 1 96 ? -10.408 4.886 -4.891 1.00 92.62 96 LEU A O 1
ATOM 746 N N . PHE A 1 97 ? -9.494 2.858 -4.600 1.00 90.88 97 PHE A N 1
ATOM 747 C CA . PHE A 1 97 ? -10.748 2.210 -4.206 1.00 90.88 97 PHE A CA 1
ATOM 748 C C . PHE A 1 97 ? -11.076 2.383 -2.720 1.00 90.88 97 PHE A C 1
ATOM 750 O O . PHE A 1 97 ? -12.226 2.174 -2.338 1.00 90.88 97 PHE A O 1
ATOM 757 N N . ILE A 1 98 ? -10.127 2.799 -1.872 1.00 91.81 98 ILE A N 1
ATOM 758 C CA . ILE A 1 98 ? -10.376 2.985 -0.432 1.00 91.81 98 ILE A CA 1
ATOM 759 C C . ILE A 1 98 ? -11.513 3.995 -0.186 1.00 91.81 98 ILE A C 1
ATOM 761 O O . ILE A 1 98 ? -12.444 3.639 0.537 1.00 91.81 98 ILE A O 1
ATOM 765 N N . PRO A 1 99 ? -11.523 5.208 -0.785 1.00 86.56 99 PRO A N 1
ATOM 766 C CA . PRO A 1 99 ? -12.645 6.134 -0.630 1.00 86.56 99 PRO A CA 1
ATOM 767 C C . PRO A 1 99 ? -13.983 5.542 -1.088 1.00 86.56 99 PRO A C 1
ATOM 769 O O . PRO A 1 99 ? -14.996 5.767 -0.436 1.00 86.56 99 PRO A O 1
ATOM 772 N N . LEU A 1 100 ? -13.991 4.764 -2.179 1.00 87.00 100 LEU A N 1
ATOM 773 C CA . LEU A 1 100 ? -15.206 4.137 -2.709 1.00 87.00 100 LEU A CA 1
ATOM 774 C C . LEU A 1 100 ? -15.782 3.113 -1.725 1.00 87.00 100 LEU A C 1
ATOM 776 O O . LEU A 1 100 ? -16.977 3.138 -1.439 1.00 87.00 100 LEU A O 1
ATOM 780 N N . VAL A 1 101 ? -14.931 2.253 -1.160 1.00 86.56 101 VAL A N 1
ATOM 781 C CA . VAL A 1 101 ? -15.344 1.258 -0.159 1.00 86.56 101 VAL A CA 1
ATOM 782 C C . VAL A 1 101 ? -15.854 1.939 1.116 1.00 86.56 101 VAL A C 1
ATOM 784 O O . VAL A 1 101 ? -16.886 1.538 1.649 1.00 86.56 101 VAL A O 1
ATOM 787 N N . GLU A 1 102 ? -15.190 2.996 1.588 1.00 84.94 102 GLU A N 1
ATOM 788 C CA . GLU A 1 102 ? -15.629 3.739 2.779 1.00 84.94 102 GLU A CA 1
ATOM 789 C C . GLU A 1 102 ? -16.948 4.501 2.573 1.00 84.94 102 GLU A C 1
ATOM 791 O O . GLU A 1 102 ? -17.698 4.672 3.532 1.00 84.94 102 GLU A O 1
ATOM 796 N N . ILE A 1 103 ? -17.261 4.939 1.348 1.00 85.19 103 ILE A N 1
ATOM 797 C CA . ILE A 1 103 ? -18.572 5.525 1.024 1.00 85.19 103 ILE A CA 1
ATOM 798 C C . ILE A 1 103 ? -19.673 4.459 1.085 1.00 85.19 103 ILE A C 1
ATOM 800 O O . ILE A 1 103 ? -20.732 4.737 1.631 1.00 85.19 103 ILE A O 1
ATOM 804 N N . ILE A 1 104 ? -19.429 3.248 0.572 1.00 83.31 104 ILE A N 1
ATOM 805 C CA . ILE A 1 104 ? -20.422 2.155 0.552 1.00 83.31 104 ILE A CA 1
ATOM 806 C C . ILE A 1 104 ? -20.695 1.591 1.958 1.00 83.31 104 ILE A C 1
ATOM 808 O O . ILE A 1 104 ? -21.790 1.106 2.225 1.00 83.31 104 ILE A O 1
ATOM 812 N N . LYS A 1 105 ? -19.702 1.614 2.859 1.00 73.56 105 LYS A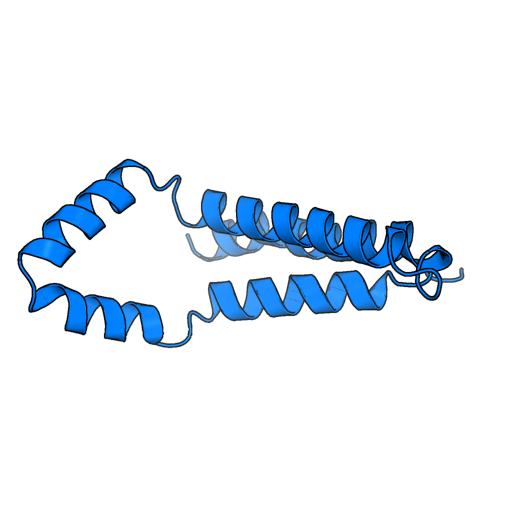 N 1
ATOM 813 C CA . LYS A 1 105 ? -19.842 1.101 4.237 1.00 73.56 105 LYS A CA 1
ATOM 814 C C . LYS A 1 105 ? -20.596 2.043 5.186 1.00 73.56 105 LYS A C 1
ATOM 816 O O . LYS A 1 105 ? -20.928 1.602 6.288 1.00 73.56 105 LYS A O 1
ATOM 821 N N . LYS A 1 106 ? -20.785 3.312 4.816 1.00 57.69 106 LYS A N 1
ATOM 822 C CA . LYS A 1 106 ? -21.557 4.299 5.587 1.00 57.69 106 LYS A CA 1
ATOM 823 C C . LYS A 1 106 ? -23.037 4.211 5.256 1.00 57.69 106 LYS A C 1
ATOM 825 O O . LYS A 1 106 ? -23.822 4.374 6.213 1.00 57.69 106 LYS A O 1
#

Radius of gyration: 17.31 Å; chains: 1; bounding box: 40×21×59 Å